Protein AF-A0A9D1PCU4-F1 (afdb_monomer_lite)

Structure (mmCIF, N/CA/C/O backbone):
data_AF-A0A9D1PCU4-F1
#
_entry.id   AF-A0A9D1PCU4-F1
#
loop_
_atom_site.group_PDB
_atom_site.id
_atom_site.type_symbol
_atom_site.label_atom_id
_atom_site.label_alt_id
_atom_site.label_comp_id
_atom_site.label_asym_id
_atom_site.label_entity_id
_atom_site.label_seq_id
_atom_site.pdbx_PDB_ins_code
_atom_site.Cartn_x
_atom_site.Cartn_y
_atom_site.Cartn_z
_atom_site.occupancy
_atom_site.B_iso_or_equiv
_atom_site.auth_seq_id
_atom_site.auth_comp_id
_atom_site.auth_asym_id
_atom_site.auth_atom_id
_atom_site.pdbx_PDB_model_num
ATOM 1 N N . LYS A 1 1 ? -5.250 1.434 11.551 1.00 58.38 1 LYS A N 1
ATOM 2 C CA . LYS A 1 1 ? -6.346 0.758 12.314 1.00 58.38 1 LYS A CA 1
ATOM 3 C C . LYS A 1 1 ? -5.822 -0.060 13.498 1.00 58.38 1 LYS A C 1
ATOM 5 O O . LYS A 1 1 ? -6.528 -0.122 14.492 1.00 58.38 1 LYS A O 1
ATOM 10 N N . ALA A 1 2 ? -4.610 -0.636 13.441 1.00 63.28 2 ALA A N 1
ATOM 11 C CA . ALA A 1 2 ? -3.932 -1.147 14.644 1.00 63.28 2 ALA A CA 1
ATOM 12 C C . ALA A 1 2 ? -3.729 -0.046 15.708 1.00 63.28 2 ALA A C 1
ATOM 14 O O . ALA A 1 2 ? -3.684 -0.324 16.900 1.00 63.28 2 ALA A O 1
ATOM 15 N N . ASP A 1 3 ? -3.679 1.203 15.253 1.00 69.94 3 ASP A N 1
ATOM 16 C CA . ASP A 1 3 ? -3.496 2.408 16.063 1.00 69.94 3 ASP A CA 1
ATOM 17 C C . ASP A 1 3 ? -4.688 2.660 16.997 1.00 69.94 3 ASP A C 1
ATOM 19 O O . ASP A 1 3 ? -4.481 2.910 18.175 1.00 69.94 3 ASP A O 1
ATOM 23 N N . ILE A 1 4 ? -5.927 2.454 16.525 1.00 76.19 4 ILE A N 1
ATOM 24 C CA . ILE A 1 4 ? -7.142 2.621 17.346 1.00 76.19 4 ILE A CA 1
ATOM 25 C C . ILE A 1 4 ? -7.170 1.597 18.486 1.00 76.19 4 ILE A C 1
ATOM 27 O O . ILE A 1 4 ? -7.475 1.938 19.624 1.00 76.19 4 ILE A O 1
ATOM 31 N N . LYS A 1 5 ? -6.816 0.334 18.206 1.00 75.62 5 LYS A N 1
ATOM 32 C CA . LYS A 1 5 ? -6.734 -0.700 19.247 1.00 75.62 5 LYS A CA 1
ATOM 33 C C . LYS A 1 5 ? -5.663 -0.351 20.287 1.00 75.62 5 LYS A C 1
ATOM 35 O O . LYS A 1 5 ? -5.939 -0.440 21.476 1.00 75.62 5 LYS A O 1
ATOM 40 N N . LYS A 1 6 ? -4.489 0.112 19.840 1.00 81.12 6 LYS A N 1
ATOM 41 C CA . LYS A 1 6 ? -3.411 0.574 20.727 1.00 81.12 6 LYS A CA 1
ATOM 42 C C . LYS A 1 6 ? -3.824 1.758 21.599 1.00 81.12 6 LYS A C 1
ATOM 44 O O . LYS A 1 6 ? -3.512 1.771 22.782 1.00 81.12 6 LYS A O 1
ATOM 49 N N . GLU A 1 7 ? -4.513 2.745 21.034 1.00 82.19 7 GLU A N 1
ATOM 50 C CA . GLU A 1 7 ? -5.011 3.899 21.791 1.00 82.19 7 GLU A CA 1
ATOM 51 C C . GLU A 1 7 ? -6.032 3.472 22.852 1.00 82.19 7 GLU A C 1
ATOM 53 O O . GLU A 1 7 ? -5.955 3.902 24.001 1.00 82.19 7 GLU A O 1
ATOM 58 N N . LEU A 1 8 ? -6.951 2.567 22.505 1.00 79.44 8 LEU A N 1
ATOM 59 C CA . LEU A 1 8 ? -7.936 2.029 23.445 1.00 79.44 8 LEU A CA 1
ATOM 60 C C . LEU A 1 8 ? -7.288 1.207 24.572 1.00 79.44 8 LEU A C 1
ATOM 62 O O . LEU A 1 8 ? -7.679 1.339 25.733 1.00 79.44 8 LEU A O 1
ATOM 66 N N . GLU A 1 9 ? -6.277 0.398 24.250 1.00 80.81 9 GLU A N 1
ATOM 67 C CA . GLU A 1 9 ? -5.472 -0.337 25.234 1.00 80.81 9 GLU A CA 1
ATOM 68 C C . GLU A 1 9 ? -4.711 0.618 26.163 1.00 80.81 9 GLU A C 1
ATOM 70 O O . GLU A 1 9 ? -4.701 0.416 27.376 1.00 80.81 9 GLU A O 1
ATOM 75 N N . TRP A 1 10 ? -4.170 1.714 25.628 1.00 86.94 10 TRP A N 1
ATOM 76 C CA . TRP A 1 10 ? -3.493 2.740 26.419 1.00 86.94 10 TRP A CA 1
ATOM 77 C C . TRP A 1 10 ? -4.422 3.398 27.450 1.00 86.94 10 TRP A C 1
ATOM 79 O O . TRP A 1 10 ? -4.059 3.526 28.622 1.00 86.94 10 TRP A O 1
ATOM 89 N N . PHE A 1 11 ? -5.647 3.773 27.057 1.00 84.25 11 PHE A N 1
ATOM 90 C CA . PHE A 1 11 ? -6.627 4.337 27.997 1.00 84.25 11 PHE A CA 1
ATOM 91 C C . PHE A 1 11 ? -6.998 3.337 29.096 1.00 84.25 11 PHE A C 1
ATOM 93 O O . PHE A 1 11 ? -7.104 3.713 30.267 1.00 84.25 11 PHE A O 1
ATOM 100 N N . LYS A 1 12 ? -7.134 2.056 28.734 1.00 78.19 12 LYS A N 1
ATOM 101 C CA . LYS A 1 12 ? -7.390 0.969 29.683 1.00 78.19 12 LYS A CA 1
ATOM 102 C C . LYS A 1 12 ? -6.244 0.812 30.690 1.00 78.19 12 LYS A C 1
ATOM 104 O O . LYS A 1 12 ? -6.504 0.767 31.890 1.00 78.19 12 LYS A O 1
ATOM 109 N N . GLU A 1 13 ? -4.988 0.792 30.241 1.00 84.88 13 GLU A N 1
ATOM 110 C CA . GLU A 1 13 ? -3.807 0.714 31.121 1.00 84.88 13 GLU A CA 1
ATOM 111 C C . GLU A 1 13 ? -3.721 1.894 32.096 1.00 84.88 13 GLU A C 1
ATOM 113 O O . GLU A 1 13 ? -3.326 1.738 33.253 1.00 84.88 13 GLU A O 1
ATOM 118 N N . LYS A 1 14 ? -4.136 3.083 31.649 1.00 86.38 14 LYS A N 1
ATOM 119 C CA . LYS A 1 14 ? -4.183 4.298 32.470 1.00 86.38 14 LYS A CA 1
ATOM 120 C C . LYS A 1 14 ? -5.414 4.392 33.373 1.00 86.38 14 LYS A C 1
ATOM 122 O O . LYS A 1 14 ? -5.545 5.385 34.084 1.00 86.38 14 LYS A O 1
ATOM 127 N N . LYS A 1 15 ? -6.290 3.377 33.375 1.00 80.75 15 LYS A N 1
ATOM 128 C CA . LYS A 1 15 ? -7.568 3.363 34.110 1.00 80.75 15 LYS A CA 1
ATOM 129 C C . LYS A 1 15 ? -8.455 4.567 33.777 1.00 80.75 15 LYS A C 1
ATOM 131 O O . LYS A 1 15 ? -9.196 5.064 34.624 1.00 80.75 15 LYS A O 1
ATOM 136 N N . VAL A 1 16 ? -8.371 5.050 32.540 1.00 83.75 16 VAL A N 1
ATOM 137 C CA . VAL A 1 16 ? -9.199 6.148 32.047 1.00 83.75 16 VAL A CA 1
ATOM 138 C C . VAL A 1 16 ? -10.493 5.561 31.499 1.00 83.75 16 VAL A C 1
ATOM 140 O O . VAL A 1 16 ? -10.482 4.712 30.605 1.00 83.75 16 VAL A O 1
ATOM 143 N N . ARG A 1 17 ? -11.624 6.027 32.035 1.00 77.00 17 ARG A N 1
ATOM 144 C CA . ARG A 1 17 ? -12.946 5.653 31.532 1.00 77.00 17 ARG A CA 1
ATOM 145 C C . ARG A 1 17 ? -13.162 6.288 30.162 1.00 77.00 17 ARG A C 1
ATOM 147 O O . ARG A 1 17 ? -13.132 7.507 30.029 1.00 77.00 17 ARG A O 1
ATOM 154 N N . LEU A 1 18 ? -13.424 5.453 29.164 1.00 78.12 18 LEU A N 1
ATOM 155 C CA . LEU A 1 18 ? -13.739 5.898 27.814 1.00 78.12 18 LEU A CA 1
ATOM 156 C C . LEU A 1 18 ? -15.262 5.978 27.648 1.00 78.12 18 LEU A C 1
ATOM 158 O O . LEU A 1 18 ? -15.955 4.977 27.822 1.00 78.12 18 LEU A O 1
ATOM 162 N N . GLN A 1 19 ? -15.776 7.164 27.332 1.00 82.94 19 GLN A N 1
ATOM 163 C CA . GLN A 1 19 ? -17.193 7.392 27.048 1.00 82.94 19 GLN A CA 1
ATOM 164 C C . GLN A 1 19 ? -17.350 7.736 25.569 1.00 82.94 19 GLN A C 1
ATOM 166 O O . GLN A 1 19 ? -16.758 8.693 25.078 1.00 82.94 19 GLN A O 1
ATOM 171 N N . ILE A 1 20 ? -18.133 6.932 24.858 1.00 82.31 20 ILE A N 1
ATOM 172 C CA . ILE A 1 20 ? -18.372 7.070 23.422 1.00 82.31 20 ILE A CA 1
ATOM 173 C C . ILE A 1 20 ? -19.816 7.517 23.246 1.00 82.31 20 ILE A C 1
ATOM 175 O O . ILE A 1 20 ? -20.730 6.782 23.614 1.00 82.31 20 ILE A O 1
ATOM 179 N N . LEU A 1 21 ? -20.013 8.702 22.665 1.00 82.44 21 LEU A N 1
ATOM 180 C CA . LEU A 1 21 ? -21.339 9.297 22.452 1.00 82.44 21 LEU A CA 1
ATOM 181 C C . LEU A 1 21 ? -22.283 8.364 21.681 1.00 82.44 21 LEU A C 1
ATOM 183 O O . LEU A 1 21 ? -23.437 8.200 22.066 1.00 82.44 21 LEU A O 1
ATOM 187 N N . ASP A 1 22 ? -21.758 7.679 20.667 1.00 82.44 22 ASP A N 1
ATOM 188 C CA . ASP A 1 22 ? -22.529 6.760 19.823 1.00 82.44 22 ASP A CA 1
ATOM 189 C C . ASP A 1 22 ? -22.726 5.360 20.437 1.00 82.44 22 ASP A C 1
ATOM 191 O O . ASP A 1 22 ? -23.474 4.543 19.902 1.00 82.44 22 ASP A O 1
ATOM 195 N N . LEU A 1 23 ? -22.075 5.061 21.568 1.00 81.25 23 LEU A N 1
ATOM 196 C CA . LEU A 1 23 ? -22.246 3.814 22.317 1.00 81.25 23 LEU A CA 1
ATOM 197 C C . LEU A 1 23 ? -22.685 4.149 23.750 1.00 81.25 23 LEU A C 1
ATOM 199 O O . LEU A 1 23 ? -21.856 4.139 24.667 1.00 81.25 23 LEU A O 1
ATOM 203 N N . PRO A 1 24 ? -23.987 4.411 23.979 1.00 79.19 24 PRO A N 1
ATOM 204 C CA . PRO A 1 24 ? -24.506 4.832 25.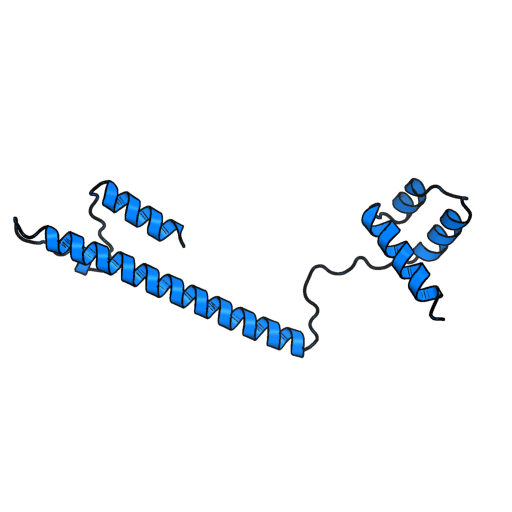285 1.00 79.19 24 PRO A CA 1
ATOM 205 C C . PRO A 1 24 ? -24.276 3.788 26.388 1.00 79.19 24 PRO A C 1
ATOM 207 O O . PRO A 1 24 ? -24.238 4.126 27.568 1.00 79.19 24 PRO A O 1
ATOM 210 N N . THR A 1 25 ? -24.022 2.526 26.025 1.00 77.88 25 THR A N 1
ATOM 211 C CA . THR A 1 25 ? -23.599 1.467 26.953 1.00 77.88 25 THR A CA 1
ATOM 212 C C . THR A 1 25 ? -22.283 1.779 27.673 1.00 77.88 25 THR A C 1
ATOM 214 O O . THR A 1 25 ? -22.088 1.321 28.795 1.00 77.88 25 THR A O 1
ATOM 217 N N . SER A 1 26 ? -21.409 2.609 27.093 1.00 77.19 26 SER A N 1
ATOM 218 C CA . SER A 1 26 ? -20.183 3.100 27.749 1.00 77.19 26 SER A CA 1
ATOM 219 C C . SER A 1 26 ? -20.449 4.138 28.857 1.00 77.19 26 SER A C 1
ATOM 221 O O . SER A 1 26 ? -19.599 4.385 29.722 1.00 77.19 26 SER A O 1
ATOM 223 N N . MET A 1 27 ? -21.646 4.732 28.873 1.00 80.44 27 MET A N 1
ATOM 224 C CA . MET A 1 27 ? -22.031 5.805 29.795 1.00 80.44 27 MET A CA 1
ATOM 225 C C . MET A 1 27 ? -22.837 5.329 30.998 1.00 80.44 27 MET A C 1
ATOM 227 O O . MET A 1 27 ? -23.056 6.118 31.910 1.00 80.44 27 MET A O 1
ATOM 231 N N . ILE A 1 28 ? -23.233 4.055 31.037 1.00 83.19 28 ILE A N 1
ATOM 232 C CA . ILE A 1 28 ? -24.020 3.496 32.140 1.00 83.19 28 ILE A CA 1
ATOM 233 C C . ILE A 1 28 ? -23.287 3.730 33.466 1.00 83.19 28 ILE A C 1
ATOM 235 O O . ILE A 1 28 ? -22.074 3.534 33.572 1.00 83.19 28 ILE A O 1
ATOM 239 N N . GLU A 1 29 ? -24.021 4.185 34.472 1.00 81.25 29 GLU A N 1
ATOM 240 C CA . GLU A 1 29 ? -23.535 4.252 35.844 1.00 81.25 29 GLU A CA 1
ATOM 241 C C . GLU A 1 29 ? -23.841 2.925 36.532 1.00 81.25 29 GLU A C 1
ATOM 243 O O . GLU A 1 29 ? -24.957 2.412 36.448 1.00 81.25 29 GLU A O 1
ATOM 248 N N . VAL A 1 30 ? -22.833 2.345 37.179 1.00 80.06 30 VAL A N 1
ATOM 249 C CA . VAL A 1 30 ? -22.989 1.118 37.965 1.00 80.06 30 VAL A CA 1
ATOM 250 C C . VAL A 1 30 ? -22.841 1.438 39.450 1.00 80.06 30 VAL A C 1
ATOM 252 O O . VAL A 1 30 ? -21.992 2.261 39.803 1.00 80.06 30 VAL A O 1
ATOM 255 N N . PRO A 1 31 ? -23.633 0.792 40.324 1.00 84.75 31 PRO A N 1
ATOM 256 C CA . PRO A 1 31 ? -23.486 0.918 41.769 1.00 84.75 31 PRO A CA 1
ATOM 257 C C . PRO A 1 31 ? -22.073 0.567 42.251 1.00 84.75 31 PRO A C 1
ATOM 259 O O . PRO A 1 31 ? -21.360 -0.229 41.627 1.00 84.75 31 PRO A O 1
ATOM 262 N N . GLU A 1 32 ? -21.681 1.113 43.404 1.00 76.31 32 GLU A N 1
ATOM 263 C CA . GLU A 1 32 ? -20.430 0.729 44.063 1.00 76.31 32 GLU A CA 1
ATOM 264 C C . GLU A 1 32 ? -20.386 -0.789 44.312 1.00 76.31 32 GLU A C 1
ATOM 266 O O . GLU A 1 32 ? -21.346 -1.387 44.795 1.00 76.31 32 GLU A O 1
ATOM 271 N N . GLY A 1 33 ? -19.274 -1.429 43.936 1.00 77.94 33 GLY A N 1
ATOM 272 C CA . GLY A 1 33 ? -19.094 -2.884 43.999 1.00 77.94 33 GLY A CA 1
ATOM 273 C C . GLY A 1 33 ? -19.353 -3.613 42.674 1.00 77.94 33 GLY A C 1
ATOM 274 O O . GLY A 1 33 ? -19.044 -4.799 42.563 1.00 77.94 33 GLY A O 1
ATOM 275 N N . GLN A 1 34 ? -19.868 -2.924 41.648 1.00 83.31 34 GLN A N 1
ATOM 276 C CA . GLN A 1 34 ? -20.124 -3.490 40.315 1.00 83.31 34 GLN A CA 1
ATOM 277 C C . GLN A 1 34 ? -19.220 -2.919 39.209 1.00 83.31 34 GLN A C 1
ATOM 279 O O . GLN A 1 34 ? -19.517 -3.059 38.023 1.00 83.31 34 GLN A O 1
ATOM 284 N N . GLN A 1 35 ? -18.080 -2.311 39.558 1.00 81.12 35 GLN A N 1
ATOM 285 C CA . GLN A 1 35 ? -17.148 -1.730 38.577 1.00 81.12 35 GLN A CA 1
ATOM 286 C C . GLN A 1 35 ? -16.639 -2.744 37.534 1.00 81.12 35 GLN A C 1
ATOM 288 O O . GLN A 1 35 ? -16.349 -2.364 36.400 1.00 81.12 35 GLN A O 1
ATOM 293 N N . TRP A 1 36 ? -16.613 -4.037 37.871 1.00 83.00 36 TRP A N 1
ATOM 294 C CA . TRP A 1 36 ? -16.264 -5.126 36.952 1.00 83.00 36 TRP A CA 1
ATOM 295 C C . TRP A 1 36 ? -17.175 -5.193 35.710 1.00 83.00 36 TRP A C 1
ATOM 297 O O . TRP A 1 36 ? -16.733 -5.626 34.645 1.00 83.00 36 TRP A O 1
ATOM 307 N N . ILE A 1 37 ? -18.427 -4.724 35.806 1.00 84.38 37 ILE A N 1
ATOM 308 C CA . ILE A 1 37 ? -19.363 -4.662 34.672 1.00 84.38 37 ILE A CA 1
ATOM 309 C C . ILE A 1 37 ? -18.867 -3.655 33.630 1.00 84.38 37 ILE A C 1
ATOM 311 O O . ILE A 1 37 ? -18.914 -3.935 32.432 1.00 84.38 37 ILE A O 1
ATOM 315 N N . LEU A 1 38 ? -18.343 -2.504 34.065 1.00 80.56 38 LEU A N 1
ATOM 316 C CA . LEU A 1 38 ? -17.792 -1.496 33.153 1.00 80.56 38 LEU A CA 1
ATOM 317 C C . LEU A 1 38 ? -16.561 -2.026 32.420 1.00 80.56 38 LEU A C 1
ATOM 319 O O . LEU A 1 38 ? -16.434 -1.818 31.216 1.00 80.56 38 LEU A O 1
ATOM 323 N N . GLU A 1 39 ? -15.687 -2.749 33.122 1.00 79.94 39 GLU A N 1
ATOM 324 C CA . GLU A 1 39 ? -14.512 -3.380 32.513 1.00 79.94 39 GLU A CA 1
ATOM 325 C C . GLU A 1 39 ? -14.914 -4.443 31.481 1.00 79.94 39 GLU A C 1
ATOM 327 O O . GLU A 1 39 ? -14.333 -4.510 30.395 1.00 79.94 39 GLU A O 1
ATOM 332 N N . MET A 1 40 ? -15.945 -5.243 31.778 1.00 84.62 40 MET A N 1
ATOM 333 C CA . MET A 1 40 ? -16.494 -6.225 30.841 1.00 84.62 40 MET A CA 1
ATOM 334 C C . MET A 1 40 ? -17.065 -5.550 29.589 1.00 84.62 40 MET A C 1
ATOM 336 O O . MET A 1 40 ? -16.717 -5.942 28.474 1.00 84.62 40 MET A O 1
ATOM 340 N N . ILE A 1 41 ? -17.894 -4.514 29.760 1.00 82.94 41 ILE A N 1
ATOM 341 C CA . ILE A 1 41 ? -18.471 -3.743 28.649 1.00 82.94 41 ILE A CA 1
ATOM 342 C C . ILE A 1 41 ? -17.356 -3.132 27.795 1.00 82.94 41 ILE A C 1
ATOM 344 O O . ILE A 1 41 ? -17.386 -3.260 26.572 1.00 82.94 41 ILE A O 1
ATOM 348 N N . GLN A 1 42 ? -16.344 -2.523 28.418 1.00 79.75 42 GLN A N 1
ATOM 349 C CA . GLN A 1 42 ? -15.220 -1.919 27.706 1.00 79.75 42 GLN A CA 1
ATOM 350 C C . GLN A 1 42 ? -14.457 -2.957 26.874 1.00 79.75 42 GLN A C 1
ATOM 352 O O . GLN A 1 42 ? -14.188 -2.718 25.698 1.00 79.75 42 GLN A O 1
ATOM 357 N N . ASN A 1 43 ? -14.159 -4.128 27.443 1.00 83.56 43 ASN A N 1
ATOM 358 C CA . ASN A 1 43 ? -13.467 -5.201 26.726 1.00 83.56 43 ASN A CA 1
ATOM 359 C C . ASN A 1 43 ? -14.279 -5.716 25.529 1.00 83.56 43 ASN A C 1
ATOM 361 O O . ASN A 1 43 ? -13.720 -5.896 24.448 1.00 83.56 43 ASN A O 1
ATOM 365 N N . ILE A 1 44 ? -15.591 -5.904 25.696 1.00 86.31 44 ILE A N 1
ATOM 366 C CA . ILE A 1 44 ? -16.482 -6.340 24.612 1.00 86.31 44 ILE A CA 1
ATOM 367 C C . ILE A 1 44 ? -16.532 -5.293 23.499 1.00 86.31 44 ILE A C 1
ATOM 369 O O . ILE A 1 44 ? -16.425 -5.648 22.329 1.00 86.31 44 ILE A O 1
ATOM 373 N N . ILE A 1 45 ? -16.660 -4.008 23.842 1.00 81.88 45 ILE A N 1
ATOM 374 C CA . ILE A 1 45 ? -16.684 -2.924 22.851 1.00 81.88 45 ILE A CA 1
ATOM 375 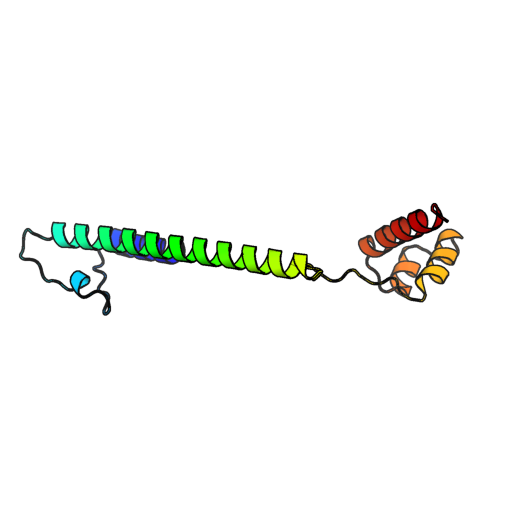C C . ILE A 1 45 ? -15.390 -2.922 22.033 1.00 81.88 45 ILE A C 1
ATOM 377 O O . ILE A 1 45 ? -15.450 -2.869 20.805 1.00 81.88 45 ILE A O 1
ATOM 381 N N . ILE A 1 46 ? -14.230 -3.018 22.690 1.00 81.25 46 ILE A N 1
ATOM 382 C CA . ILE A 1 46 ? -12.930 -3.052 22.006 1.00 81.25 46 ILE A CA 1
ATOM 383 C C . ILE A 1 46 ? -12.867 -4.237 21.034 1.00 81.25 46 ILE A C 1
ATOM 385 O O . ILE A 1 46 ? -12.478 -4.063 19.878 1.00 81.25 46 ILE A O 1
ATOM 389 N N . GLU A 1 47 ? -13.283 -5.423 21.477 1.00 85.06 47 GLU A N 1
ATOM 390 C CA . GLU A 1 47 ? -13.250 -6.640 20.662 1.00 85.06 47 GLU A CA 1
ATOM 391 C C . GLU A 1 47 ? -14.200 -6.556 19.457 1.00 85.06 47 GLU A C 1
ATOM 393 O O . GLU A 1 47 ? -13.814 -6.851 18.324 1.00 85.06 47 GLU A O 1
ATOM 398 N N . VAL A 1 48 ? -15.432 -6.083 19.669 1.00 86.81 48 VAL A N 1
ATOM 399 C CA . VAL A 1 48 ? -16.427 -5.907 18.602 1.00 86.81 48 VAL A CA 1
ATOM 400 C C . VAL A 1 48 ? -15.943 -4.886 17.574 1.00 86.81 48 VAL A C 1
ATOM 402 O O . VAL A 1 48 ? -15.992 -5.159 16.374 1.00 86.81 48 VAL A O 1
ATOM 405 N N . LEU A 1 49 ? -15.421 -3.737 18.015 1.00 83.50 49 LEU A N 1
ATOM 406 C CA . LEU A 1 49 ? -14.881 -2.716 17.113 1.00 83.50 49 LEU A CA 1
ATOM 407 C C . LEU A 1 49 ? -13.674 -3.238 16.324 1.00 83.50 49 LEU A C 1
ATOM 409 O O . LEU A 1 49 ? -13.567 -2.972 15.124 1.00 83.50 49 LEU A O 1
ATOM 413 N N . ALA A 1 50 ? -12.790 -4.012 16.961 1.00 83.81 50 ALA A N 1
ATOM 414 C CA . ALA A 1 50 ? -11.667 -4.654 16.285 1.00 83.81 50 ALA A CA 1
ATOM 415 C C . ALA A 1 50 ? -12.142 -5.652 15.215 1.00 83.81 50 ALA A C 1
ATOM 417 O O . ALA A 1 50 ? -11.623 -5.646 14.096 1.00 83.81 50 ALA A O 1
ATOM 418 N N . SER A 1 51 ? -13.163 -6.454 15.525 1.00 87.69 51 SER A N 1
ATOM 419 C CA . SER A 1 51 ? -13.755 -7.420 14.595 1.00 87.69 51 SER A CA 1
ATOM 420 C C . SER A 1 51 ? -14.411 -6.743 13.388 1.00 87.69 51 SER A C 1
ATOM 422 O O . SER A 1 51 ? -14.121 -7.095 12.243 1.00 87.69 51 SER A O 1
ATOM 424 N N . ILE A 1 52 ? -15.219 -5.699 13.615 1.00 89.19 52 ILE A N 1
ATOM 425 C CA . ILE A 1 52 ? -15.827 -4.898 12.538 1.00 89.19 52 ILE A CA 1
ATOM 426 C C . ILE A 1 52 ? -14.735 -4.277 11.662 1.00 89.19 52 ILE A C 1
ATOM 428 O O . ILE A 1 52 ? -14.782 -4.367 10.433 1.00 89.19 52 ILE A O 1
ATOM 432 N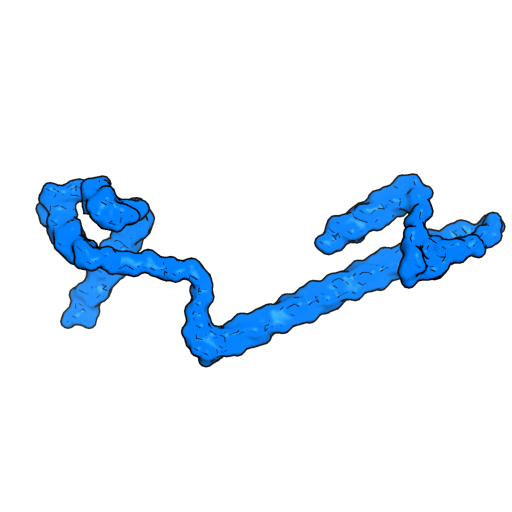 N . ALA A 1 53 ? -13.715 -3.685 12.283 1.00 86.00 53 ALA A N 1
ATOM 433 C CA . ALA A 1 53 ? -12.609 -3.065 11.572 1.00 86.00 53 ALA A CA 1
ATOM 434 C C . ALA A 1 53 ? -11.848 -4.055 10.677 1.00 86.00 53 ALA A C 1
ATOM 436 O O . ALA A 1 53 ? -11.469 -3.691 9.556 1.00 86.00 53 ALA A O 1
ATOM 437 N N . GLU A 1 54 ? -11.625 -5.278 11.158 1.00 87.88 54 GLU A N 1
ATOM 438 C CA . GLU A 1 54 ? -10.983 -6.343 10.392 1.00 87.88 54 GLU A CA 1
ATOM 439 C C . GLU A 1 54 ? -11.883 -6.835 9.252 1.00 87.88 54 GLU A C 1
ATOM 441 O O . GLU A 1 54 ? -11.424 -6.962 8.114 1.00 87.88 54 GLU A O 1
ATOM 446 N N . GLN A 1 55 ? -13.179 -7.009 9.507 1.00 93.38 55 GLN A N 1
ATOM 447 C CA . GLN A 1 55 ? -14.146 -7.416 8.489 1.00 93.38 55 GLN A CA 1
ATOM 448 C C . GLN A 1 55 ? -14.251 -6.396 7.345 1.00 93.38 55 GLN A C 1
ATOM 450 O O . GLN A 1 55 ? -14.269 -6.767 6.164 1.00 93.38 55 GLN A O 1
ATOM 455 N N . GLU A 1 56 ? -14.262 -5.100 7.659 1.00 91.81 56 GLU A N 1
ATOM 456 C CA . GLU A 1 56 ? -14.207 -4.034 6.655 1.00 91.81 56 GLU A CA 1
ATOM 457 C C . GLU A 1 56 ? -12.918 -4.103 5.831 1.00 91.81 56 GLU A C 1
ATOM 459 O O . GLU A 1 56 ? -12.956 -4.007 4.601 1.00 91.81 56 GLU A O 1
ATOM 464 N N . ARG A 1 57 ? -11.768 -4.318 6.487 1.00 92.50 57 ARG A N 1
ATOM 465 C CA . ARG A 1 57 ? -10.465 -4.439 5.816 1.00 92.50 57 ARG A CA 1
ATOM 466 C C . ARG A 1 57 ? -10.461 -5.597 4.819 1.00 92.50 57 ARG A C 1
ATOM 468 O O . ARG A 1 57 ? -10.009 -5.424 3.683 1.00 92.50 57 ARG A O 1
ATOM 475 N N . LEU A 1 58 ? -10.970 -6.761 5.224 1.00 95.62 58 LEU A N 1
ATOM 476 C CA . LEU A 1 58 ? -11.100 -7.937 4.361 1.00 95.62 58 LEU A CA 1
ATOM 477 C C . LEU A 1 58 ? -12.035 -7.662 3.180 1.00 95.62 58 LEU A C 1
ATOM 479 O O . LEU A 1 58 ? -11.701 -7.987 2.039 1.00 95.62 58 LEU A O 1
ATOM 483 N N . THR A 1 59 ? -13.163 -7.000 3.432 1.00 97.12 59 THR A N 1
ATOM 484 C CA . THR A 1 59 ? -14.143 -6.643 2.398 1.00 97.12 59 THR A CA 1
ATOM 485 C C . THR A 1 59 ? -13.551 -5.689 1.359 1.00 97.12 59 THR A C 1
ATOM 487 O O . THR A 1 59 ? -13.695 -5.925 0.158 1.00 97.12 59 THR A O 1
ATOM 490 N N . ILE A 1 60 ? -12.829 -4.650 1.791 1.00 96.75 60 ILE A N 1
ATOM 491 C CA . ILE A 1 60 ? -12.152 -3.700 0.895 1.00 96.75 60 ILE A CA 1
ATOM 492 C C . ILE A 1 60 ? -11.104 -4.421 0.043 1.00 96.75 60 ILE A C 1
ATOM 494 O O . ILE A 1 60 ? -11.088 -4.252 -1.175 1.00 96.75 60 ILE A O 1
ATOM 498 N N . LYS A 1 61 ? -10.265 -5.271 0.652 1.00 96.88 61 LYS A N 1
ATOM 499 C CA . LYS A 1 61 ? -9.254 -6.049 -0.083 1.00 96.88 61 LYS A CA 1
ATOM 500 C C . LYS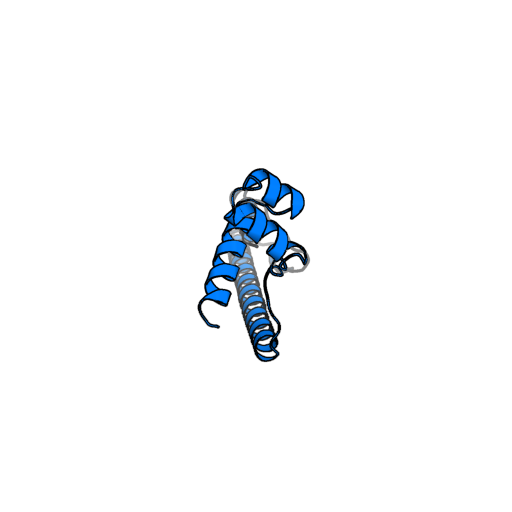 A 1 61 ? -9.876 -6.996 -1.104 1.00 96.88 61 LYS A C 1
ATOM 502 O O . LYS A 1 61 ? -9.376 -7.097 -2.223 1.00 96.88 61 LYS A O 1
ATOM 507 N N . LYS A 1 62 ? -10.968 -7.672 -0.737 1.00 97.75 62 LYS A N 1
ATOM 508 C CA . LYS A 1 62 ? -11.707 -8.555 -1.645 1.00 97.75 62 LYS A CA 1
ATOM 509 C C . LYS A 1 62 ? -12.206 -7.779 -2.866 1.00 97.75 62 LYS A C 1
ATOM 511 O O . LYS A 1 62 ? -11.888 -8.163 -3.987 1.00 97.75 62 LYS A O 1
ATOM 516 N N . ARG A 1 63 ? -12.886 -6.649 -2.646 1.00 97.75 63 ARG A N 1
ATOM 517 C CA . ARG A 1 63 ? -13.395 -5.785 -3.725 1.00 97.75 63 ARG A CA 1
ATOM 518 C C . ARG A 1 63 ? -12.275 -5.198 -4.583 1.00 97.75 63 ARG A C 1
ATOM 520 O O . ARG A 1 63 ? -12.406 -5.120 -5.800 1.00 97.75 63 ARG A O 1
ATOM 527 N N . GLN A 1 64 ? -11.155 -4.811 -3.972 1.00 97.62 64 GLN A N 1
ATOM 528 C CA . GLN A 1 64 ? -9.986 -4.318 -4.702 1.00 97.62 64 GLN A CA 1
ATOM 529 C C . GLN A 1 64 ? -9.429 -5.391 -5.642 1.00 97.62 64 GLN A C 1
ATOM 531 O O . GLN A 1 64 ? -9.170 -5.098 -6.808 1.00 97.62 64 GLN A O 1
ATOM 536 N N . ARG A 1 65 ? -9.282 -6.632 -5.160 1.00 97.06 65 ARG A N 1
ATOM 537 C CA . ARG A 1 65 ? -8.845 -7.765 -5.985 1.00 97.06 65 ARG A CA 1
ATOM 538 C C . ARG A 1 65 ? -9.800 -8.001 -7.153 1.00 97.06 65 ARG A C 1
ATOM 540 O O . ARG A 1 65 ? -9.343 -8.059 -8.288 1.00 97.06 65 ARG A O 1
ATOM 547 N N . GLU A 1 66 ? -11.103 -8.060 -6.888 1.00 97.38 66 GLU A N 1
ATOM 548 C CA . GLU A 1 66 ? -12.133 -8.222 -7.926 1.00 97.38 66 GLU A CA 1
ATOM 549 C C . GLU A 1 66 ? -12.052 -7.106 -8.986 1.00 97.38 66 GLU A C 1
ATOM 551 O O . GLU A 1 66 ? -12.114 -7.372 -10.187 1.00 97.38 66 GLU A O 1
ATOM 556 N N . GLY A 1 67 ? -11.831 -5.858 -8.561 1.00 97.12 67 GLY A N 1
ATOM 557 C CA . GLY A 1 67 ? -11.645 -4.720 -9.463 1.00 97.12 67 GLY A CA 1
ATOM 558 C C . GLY A 1 67 ? -10.368 -4.806 -10.308 1.00 97.12 67 GLY A C 1
ATOM 559 O O . GLY A 1 67 ? -10.399 -4.504 -11.504 1.00 97.12 67 GLY A O 1
ATOM 560 N N . ILE A 1 68 ? -9.252 -5.242 -9.715 1.00 96.06 68 ILE A N 1
ATOM 561 C CA . ILE A 1 68 ? -7.986 -5.456 -10.432 1.00 96.06 68 ILE A CA 1
ATOM 562 C C . ILE A 1 68 ? -8.144 -6.578 -11.461 1.00 96.06 68 ILE A C 1
ATOM 564 O O . ILE A 1 68 ? -7.766 -6.386 -12.614 1.00 96.06 68 ILE A O 1
ATOM 568 N N . GLU A 1 69 ? -8.749 -7.707 -11.091 1.00 96.38 69 GLU A N 1
ATOM 569 C CA . GLU A 1 69 ? -9.011 -8.820 -12.010 1.00 96.38 69 GLU A CA 1
ATOM 570 C C . GLU A 1 69 ? -9.902 -8.389 -13.181 1.00 96.38 69 GLU A C 1
ATOM 572 O O . GLU A 1 69 ? -9.607 -8.694 -14.337 1.00 96.38 69 GLU A O 1
ATOM 577 N N . ALA A 1 70 ? -10.966 -7.626 -12.914 1.00 97.06 70 ALA A N 1
ATOM 578 C CA . ALA A 1 70 ? -11.832 -7.095 -13.962 1.00 97.06 70 ALA A CA 1
ATOM 579 C C . ALA A 1 70 ? -11.076 -6.155 -14.919 1.00 97.06 70 ALA A C 1
ATOM 581 O O . ALA A 1 70 ? -11.283 -6.200 -16.131 1.00 97.06 70 ALA A O 1
ATOM 582 N N . ALA A 1 71 ? -10.178 -5.316 -14.400 1.00 95.75 71 ALA A N 1
ATOM 583 C CA . ALA A 1 71 ? -9.350 -4.430 -15.211 1.00 95.75 71 ALA A CA 1
ATOM 584 C C . ALA A 1 71 ? -8.283 -5.189 -16.020 1.00 95.75 71 ALA A C 1
ATOM 586 O O . ALA A 1 71 ? -8.061 -4.858 -17.185 1.00 95.75 71 ALA A O 1
ATOM 587 N N . GLN A 1 72 ? -7.669 -6.225 -15.443 1.00 94.06 72 GLN A N 1
ATOM 588 C CA . GLN A 1 72 ? -6.739 -7.112 -16.147 1.00 94.06 72 GLN A CA 1
ATOM 589 C C . GLN A 1 72 ? -7.436 -7.861 -17.288 1.00 94.06 72 GLN A C 1
ATOM 591 O O . GLN A 1 72 ? -6.908 -7.893 -18.396 1.00 94.06 72 GLN A O 1
ATOM 596 N N . LYS A 1 73 ? -8.657 -8.375 -17.069 1.00 95.12 73 LYS A N 1
ATOM 597 C CA . LYS A 1 73 ? -9.484 -8.997 -18.124 1.00 95.12 73 LYS A CA 1
ATOM 598 C C . LYS A 1 73 ? -9.818 -8.030 -19.263 1.00 95.12 73 LYS A C 1
ATOM 600 O O . LYS A 1 73 ? -9.919 -8.450 -20.407 1.00 95.12 73 LYS A O 1
ATOM 605 N N . LYS A 1 74 ? -9.945 -6.733 -18.965 1.00 96.06 74 LYS A N 1
ATOM 606 C CA . LYS A 1 74 ? -10.102 -5.660 -19.964 1.00 96.06 74 LYS A CA 1
ATOM 607 C C . LYS A 1 74 ? -8.780 -5.237 -20.627 1.00 96.06 74 LYS A C 1
ATOM 609 O O . LYS A 1 74 ? -8.773 -4.277 -21.389 1.00 96.06 74 LYS A O 1
ATOM 614 N N . GLY A 1 75 ? -7.661 -5.897 -20.321 1.00 92.31 75 GLY A N 1
ATOM 615 C CA . GLY A 1 75 ? -6.346 -5.600 -20.893 1.00 92.31 75 GLY A CA 1
ATOM 616 C C . GLY A 1 75 ? -5.661 -4.356 -20.319 1.00 92.31 75 GLY A C 1
ATOM 617 O O . GLY A 1 75 ? -4.674 -3.883 -20.884 1.00 92.31 75 GLY A O 1
ATOM 618 N N . LYS A 1 76 ? -6.146 -3.798 -19.200 1.00 92.00 76 LYS A N 1
ATOM 619 C CA . LYS A 1 76 ? -5.528 -2.616 -18.587 1.00 92.00 76 LYS A CA 1
ATOM 620 C C . LYS A 1 76 ? -4.164 -2.989 -17.999 1.00 92.00 76 LYS A C 1
ATOM 622 O O . LYS A 1 76 ? -4.084 -3.783 -17.062 1.00 92.00 76 LYS A O 1
ATOM 627 N N . LYS A 1 77 ? -3.089 -2.391 -18.523 1.00 89.00 77 LYS A N 1
ATOM 628 C CA . LYS A 1 77 ? -1.740 -2.535 -17.958 1.00 89.00 77 LYS A CA 1
ATOM 629 C C . LYS A 1 77 ? -1.628 -1.746 -16.653 1.00 89.00 77 LYS A C 1
ATOM 631 O O . LYS A 1 77 ? -1.984 -0.571 -16.593 1.00 89.00 77 LYS A O 1
ATOM 636 N N . PHE A 1 78 ? -1.131 -2.414 -15.619 1.00 89.06 78 PHE A N 1
ATOM 637 C CA . PHE A 1 78 ? -0.840 -1.832 -14.311 1.00 89.06 78 PHE A CA 1
ATOM 638 C C . PHE A 1 78 ? 0.661 -1.584 -14.146 1.00 89.06 78 PHE A C 1
ATOM 640 O O . PHE A 1 78 ? 1.477 -2.149 -14.871 1.00 89.06 78 PHE A O 1
ATOM 647 N N . GLY A 1 79 ? 1.014 -0.774 -13.148 1.00 91.00 79 GLY A N 1
ATOM 648 C CA . GLY A 1 79 ? 2.397 -0.431 -12.832 1.00 91.00 79 GLY A CA 1
ATOM 649 C C . GLY A 1 79 ? 2.864 0.858 -13.504 1.00 91.00 79 GLY A C 1
ATOM 650 O O . GLY A 1 79 ? 2.110 1.538 -14.201 1.00 91.00 79 GLY A O 1
ATOM 651 N N . ARG A 1 80 ? 4.124 1.214 -13.246 1.00 89.19 80 ARG A N 1
ATOM 652 C CA . ARG A 1 80 ? 4.754 2.386 -13.855 1.00 89.19 80 ARG A CA 1
ATOM 653 C C . ARG A 1 80 ? 4.892 2.153 -15.368 1.00 89.19 80 ARG A C 1
ATOM 655 O O . ARG A 1 80 ? 5.380 1.087 -15.746 1.00 89.19 80 ARG A O 1
ATOM 662 N N . PRO A 1 81 ? 4.517 3.120 -16.223 1.00 87.50 81 PRO A N 1
ATOM 663 C CA . PRO A 1 81 ? 4.779 3.032 -17.654 1.00 87.50 81 PRO A CA 1
ATOM 664 C C . PRO A 1 81 ? 6.259 2.749 -17.926 1.00 87.50 81 PRO A C 1
ATOM 666 O O . PRO A 1 81 ? 7.136 3.319 -17.269 1.00 87.50 81 PRO A O 1
ATOM 669 N N . ALA A 1 82 ? 6.536 1.853 -18.873 1.00 83.50 82 ALA A N 1
ATOM 670 C CA . ALA A 1 82 ? 7.903 1.594 -19.302 1.00 83.50 82 ALA A CA 1
ATOM 671 C C . ALA A 1 82 ? 8.489 2.856 -19.950 1.00 83.50 82 ALA A C 1
ATOM 673 O O . ALA A 1 82 ? 7.783 3.581 -20.650 1.00 83.50 82 ALA A O 1
ATOM 674 N N . VAL A 1 83 ? 9.779 3.106 -19.717 1.00 82.75 83 VAL A N 1
ATOM 675 C CA . VAL A 1 83 ? 10.511 4.139 -20.460 1.00 82.75 83 VAL A CA 1
ATOM 676 C C . VAL A 1 83 ? 10.520 3.719 -21.926 1.00 82.75 83 VAL A C 1
ATOM 678 O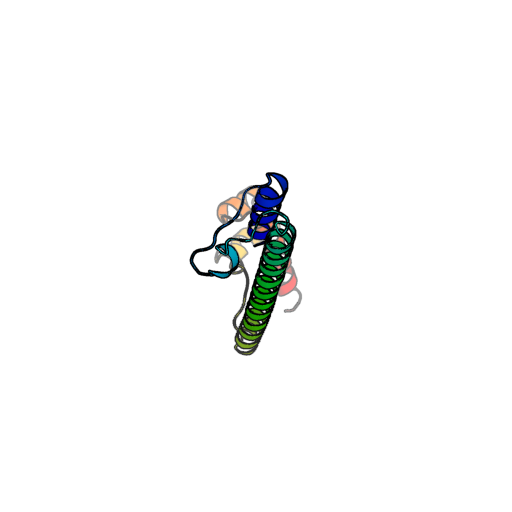 O . VAL A 1 83 ? 10.983 2.619 -22.234 1.00 82.75 83 VAL A O 1
ATOM 681 N N . GLN A 1 84 ? 9.963 4.569 -22.784 1.00 84.00 84 GLN A N 1
ATOM 682 C CA . GLN A 1 84 ? 9.939 4.355 -24.227 1.00 84.00 84 GLN A CA 1
ATOM 683 C C . GLN A 1 84 ? 11.351 4.496 -24.788 1.00 84.00 84 GLN A C 1
ATOM 685 O O . GLN A 1 84 ? 12.137 5.284 -24.263 1.00 84.00 84 GLN A O 1
ATOM 690 N N . ILE A 1 85 ? 11.664 3.727 -25.828 1.00 82.88 85 ILE A N 1
ATOM 691 C CA . ILE A 1 85 ? 12.930 3.858 -26.552 1.00 82.88 85 ILE A CA 1
ATOM 692 C C . ILE A 1 85 ? 12.941 5.255 -27.200 1.00 82.88 85 ILE A C 1
ATOM 694 O O . ILE A 1 85 ? 11.999 5.550 -27.934 1.00 82.88 85 ILE A O 1
ATOM 698 N N . PRO A 1 86 ? 13.927 6.123 -26.896 1.00 86.69 86 PRO A N 1
ATOM 699 C CA . PRO A 1 86 ? 14.060 7.413 -27.571 1.00 86.69 86 PRO A CA 1
ATOM 700 C C . PRO A 1 86 ? 14.271 7.231 -29.078 1.00 86.69 86 PRO A C 1
ATOM 702 O O . PRO A 1 86 ? 14.935 6.277 -29.477 1.00 86.69 86 PRO A O 1
ATOM 705 N N . ASP A 1 87 ? 13.776 8.154 -29.901 1.00 86.00 87 ASP A N 1
ATOM 706 C CA . ASP A 1 87 ? 13.897 8.056 -31.366 1.00 86.00 87 ASP A CA 1
ATOM 707 C C . ASP A 1 87 ? 15.369 7.982 -31.822 1.00 86.00 87 ASP A C 1
ATOM 709 O O . ASP A 1 87 ? 15.723 7.191 -32.693 1.00 86.00 87 ASP A O 1
ATOM 713 N N . ASP A 1 88 ? 16.257 8.712 -31.141 1.00 91.19 88 ASP A N 1
ATOM 714 C CA . ASP A 1 88 ? 17.697 8.741 -31.433 1.00 91.19 88 ASP A CA 1
ATOM 715 C C . ASP A 1 88 ? 18.470 7.527 -30.881 1.00 91.19 88 ASP A C 1
ATOM 717 O O . ASP A 1 88 ? 19.688 7.421 -31.054 1.00 91.19 88 ASP A O 1
ATOM 721 N N . PHE A 1 89 ? 17.794 6.594 -30.199 1.00 91.06 89 PHE A N 1
ATOM 722 C CA . PHE A 1 89 ? 18.444 5.484 -29.498 1.00 91.06 89 PHE A CA 1
ATOM 723 C C . PHE A 1 89 ? 19.291 4.615 -30.423 1.00 91.06 89 PHE A C 1
ATOM 725 O O . PHE A 1 89 ? 20.404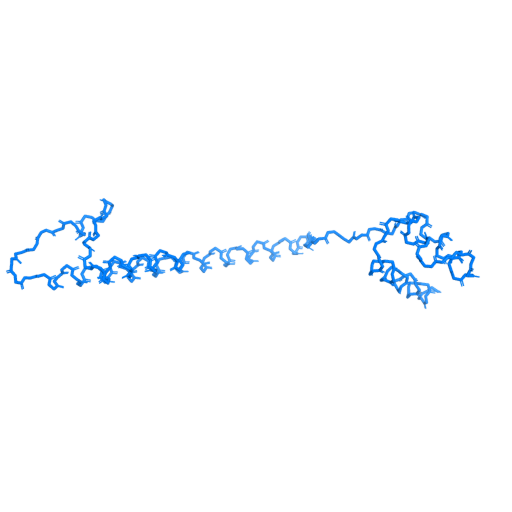 4.253 -30.053 1.00 91.06 89 PHE A O 1
ATOM 732 N N . GLU A 1 90 ? 18.793 4.287 -31.616 1.00 91.56 90 GLU A N 1
ATOM 733 C CA . GLU A 1 90 ? 19.516 3.437 -32.567 1.00 91.56 90 GLU A CA 1
ATOM 734 C C . GLU A 1 90 ? 20.822 4.094 -33.036 1.00 91.56 90 GLU A C 1
ATOM 736 O O . GLU A 1 90 ? 21.871 3.442 -33.071 1.00 91.56 90 GLU A O 1
ATOM 741 N N . ILE A 1 91 ? 20.782 5.398 -33.325 1.00 93.12 91 ILE A N 1
ATOM 742 C CA . ILE A 1 91 ? 21.938 6.175 -33.785 1.00 93.12 91 ILE A CA 1
ATOM 743 C C . ILE A 1 91 ? 23.003 6.210 -32.687 1.00 93.12 91 ILE A C 1
ATOM 745 O O . ILE A 1 91 ? 24.154 5.823 -32.915 1.00 93.12 91 ILE A O 1
ATOM 749 N N . VAL A 1 92 ? 22.604 6.607 -31.477 1.00 93.88 92 VAL A N 1
ATOM 750 C CA . VAL A 1 92 ? 23.502 6.707 -30.319 1.00 93.88 92 VAL A CA 1
ATOM 751 C C . VAL A 1 92 ? 24.044 5.327 -29.926 1.00 93.88 92 VAL A C 1
ATOM 753 O O . VAL A 1 92 ? 25.228 5.185 -29.612 1.00 93.88 92 VAL A O 1
ATOM 756 N N . TYR A 1 93 ? 23.219 4.278 -30.000 1.00 94.12 93 TYR A N 1
ATOM 757 C CA . TYR A 1 93 ? 23.645 2.897 -29.770 1.00 94.12 93 TYR A CA 1
ATOM 758 C C . TYR A 1 93 ? 24.730 2.464 -30.762 1.00 94.12 93 TYR A C 1
ATOM 760 O O . TYR A 1 93 ? 25.738 1.890 -30.344 1.00 94.12 93 TYR A O 1
ATOM 768 N N . CYS A 1 94 ? 24.568 2.759 -32.055 1.00 93.38 94 CYS A N 1
ATOM 769 C CA . CYS A 1 94 ? 25.556 2.417 -33.078 1.00 93.38 94 CYS A CA 1
ATOM 770 C C . CYS A 1 94 ? 26.900 3.116 -32.836 1.00 93.38 94 CYS A C 1
ATOM 772 O O . CYS A 1 94 ? 27.941 2.457 -32.881 1.00 93.38 94 CYS A O 1
ATOM 774 N N . GLN A 1 95 ? 26.879 4.416 -32.528 1.00 94.62 95 GLN A N 1
ATOM 775 C CA . GLN A 1 95 ? 28.081 5.195 -32.201 1.00 94.62 95 GLN A CA 1
ATOM 776 C C . GLN A 1 95 ? 28.794 4.624 -30.969 1.00 94.62 95 GLN A C 1
ATOM 778 O O . GLN A 1 95 ? 30.004 4.384 -30.979 1.00 94.62 95 GLN A O 1
ATOM 783 N N . TRP A 1 96 ? 28.035 4.315 -29.916 1.00 95.62 96 TRP A N 1
ATOM 784 C CA . TRP A 1 96 ? 28.579 3.702 -28.707 1.00 95.62 96 TRP A CA 1
ATOM 785 C C . TRP A 1 96 ? 29.164 2.308 -28.975 1.00 95.62 96 TRP A C 1
ATOM 787 O O . TRP A 1 96 ? 30.267 1.996 -28.522 1.00 95.62 96 TRP A O 1
ATOM 797 N N . LYS A 1 97 ? 28.480 1.469 -29.767 1.00 93.69 97 LYS A N 1
ATOM 798 C CA . LYS A 1 97 ? 28.941 0.112 -30.109 1.00 93.69 97 LYS A CA 1
ATOM 799 C C . LYS A 1 97 ? 30.233 0.130 -30.928 1.00 93.69 97 LYS A C 1
ATOM 801 O O . LYS A 1 97 ? 31.085 -0.739 -30.744 1.00 93.69 97 LYS A O 1
ATOM 806 N N . ARG A 1 98 ? 30.399 1.141 -31.786 1.00 95.06 98 ARG A N 1
ATOM 807 C CA . ARG A 1 98 ? 31.630 1.417 -32.545 1.00 95.06 98 ARG A CA 1
ATOM 808 C C . ARG A 1 98 ? 32.737 2.061 -31.704 1.00 95.06 98 ARG A C 1
ATOM 810 O O . ARG A 1 98 ? 33.842 2.229 -32.207 1.00 95.06 98 ARG A O 1
ATOM 817 N N . LYS A 1 99 ? 32.471 2.348 -30.422 1.00 93.25 99 LYS A N 1
ATOM 818 C CA . LYS A 1 99 ? 33.365 3.048 -29.484 1.00 93.25 99 LYS A CA 1
ATOM 819 C C . LYS A 1 99 ? 33.691 4.487 -29.905 1.00 93.25 99 LYS A C 1
ATOM 821 O O . LYS A 1 99 ? 34.732 5.009 -29.521 1.00 93.25 99 LYS A O 1
ATOM 826 N N . GLU A 1 100 ? 32.808 5.116 -30.679 1.00 95.62 100 GLU A N 1
ATOM 827 C CA . GLU A 1 100 ? 32.934 6.517 -31.106 1.00 95.62 100 GLU A CA 1
ATOM 828 C C . GLU A 1 100 ? 32.564 7.486 -29.973 1.00 95.62 100 GLU A C 1
ATOM 830 O O . GLU A 1 100 ? 33.131 8.569 -29.876 1.00 95.62 100 GLU A O 1
ATOM 835 N N . ILE A 1 101 ? 31.653 7.069 -29.088 1.00 95.69 101 ILE A N 1
ATOM 836 C CA . ILE A 1 101 ? 31.263 7.789 -27.870 1.00 95.69 101 ILE A CA 1
ATOM 837 C C . ILE A 1 101 ? 31.348 6.868 -26.653 1.00 95.69 101 ILE A C 1
ATOM 839 O O . ILE A 1 101 ? 31.219 5.642 -26.754 1.00 95.69 101 ILE A O 1
ATOM 843 N N . THR A 1 102 ? 31.535 7.451 -25.474 1.00 95.62 102 THR A N 1
ATOM 844 C CA . THR A 1 102 ? 31.518 6.711 -24.209 1.00 95.62 102 THR A CA 1
ATOM 845 C C . THR A 1 102 ? 30.093 6.354 -23.780 1.00 95.62 102 THR A C 1
ATOM 847 O O . THR A 1 102 ? 29.113 6.973 -24.194 1.00 95.62 102 THR A O 1
ATOM 850 N N . ALA A 1 103 ? 29.958 5.367 -22.886 1.00 92.81 103 ALA A N 1
ATOM 851 C CA . ALA A 1 103 ? 28.655 5.038 -22.300 1.00 92.81 103 ALA A CA 1
ATOM 852 C C . ALA A 1 103 ? 28.048 6.241 -21.555 1.00 92.81 103 ALA A C 1
ATOM 854 O O . ALA A 1 103 ? 26.838 6.428 -21.571 1.00 92.81 103 ALA A O 1
ATOM 855 N N . VAL A 1 104 ? 28.885 7.064 -20.910 1.00 95.19 104 VAL A N 1
ATOM 856 C CA . VAL A 1 104 ? 28.442 8.253 -20.166 1.00 95.19 104 VAL A CA 1
ATOM 857 C C . VAL A 1 104 ? 27.873 9.312 -21.105 1.00 95.19 104 VAL A C 1
ATOM 859 O O . VAL A 1 104 ? 26.807 9.854 -20.826 1.00 95.19 104 VAL A O 1
ATOM 862 N N . GLU A 1 105 ? 28.528 9.550 -22.239 1.00 94.38 105 GLU A N 1
ATOM 863 C CA . GLU A 1 105 ? 28.036 10.472 -23.268 1.00 94.38 105 GLU A CA 1
ATOM 864 C C . GLU A 1 105 ? 26.747 9.962 -23.914 1.00 94.38 105 GLU A C 1
ATOM 866 O O . GLU A 1 105 ? 25.792 10.725 -24.031 1.00 94.38 105 GLU A O 1
ATOM 871 N N . ALA A 1 106 ? 26.669 8.669 -24.244 1.00 93.81 106 ALA A N 1
ATOM 872 C CA . ALA A 1 106 ? 25.456 8.052 -24.782 1.00 93.81 106 ALA A CA 1
ATOM 873 C C . ALA A 1 106 ? 24.257 8.198 -23.824 1.00 93.81 106 ALA A C 1
ATOM 875 O O . ALA A 1 106 ? 23.161 8.581 -24.230 1.00 93.81 106 ALA A O 1
ATOM 876 N N . MET A 1 107 ? 24.472 7.946 -22.528 1.00 94.94 107 MET A N 1
ATOM 877 C CA . MET A 1 107 ? 23.456 8.147 -21.489 1.00 94.94 107 MET A CA 1
ATOM 878 C C . MET A 1 107 ? 23.032 9.611 -21.362 1.00 94.94 107 MET A C 1
ATOM 880 O O . MET A 1 107 ? 21.848 9.885 -21.170 1.00 94.94 107 MET A O 1
ATOM 884 N N . GLY A 1 108 ? 23.986 10.539 -21.476 1.00 94.19 108 GLY A N 1
ATOM 885 C CA . GLY A 1 108 ? 23.732 11.976 -21.449 1.00 94.19 108 GLY A CA 1
ATOM 886 C C . GLY A 1 108 ? 22.874 12.440 -22.624 1.00 94.19 108 GLY A C 1
ATOM 887 O O . GLY A 1 108 ? 21.884 13.131 -22.401 1.00 94.19 108 GLY A O 1
ATOM 888 N N . GLN A 1 109 ? 23.206 12.007 -23.845 1.00 93.06 109 GLN A N 1
ATOM 889 C CA . GLN A 1 109 ? 22.462 12.344 -25.066 1.00 93.06 109 GLN A CA 1
ATOM 890 C C . GLN A 1 109 ? 21.032 11.789 -25.049 1.00 93.06 109 GLN A C 1
ATOM 892 O O . GLN A 1 109 ? 20.101 12.464 -25.469 1.00 93.06 109 GLN A O 1
ATOM 897 N N . LEU A 1 110 ? 20.843 10.579 -24.515 1.00 92.00 110 LEU A N 1
ATOM 898 C CA . LEU A 1 110 ? 19.529 9.932 -24.437 1.00 92.00 110 LEU A CA 1
ATOM 899 C C . LEU A 1 110 ? 18.731 10.319 -23.180 1.00 92.00 110 LEU A C 1
ATOM 901 O O . LEU A 1 110 ? 17.600 9.864 -23.007 1.00 92.00 110 LEU A O 1
ATOM 905 N N . HIS A 1 111 ? 19.317 11.115 -22.278 1.00 91.88 111 HIS A N 1
ATOM 906 C CA . HIS A 1 111 ? 18.760 11.447 -20.963 1.00 91.88 111 HIS A CA 1
ATOM 907 C C . HIS A 1 111 ? 18.344 10.210 -20.139 1.00 91.88 111 HIS A C 1
ATOM 909 O O . HIS A 1 111 ? 17.331 10.212 -19.433 1.00 91.88 111 HIS A O 1
ATOM 915 N N . LEU A 1 112 ? 19.134 9.132 -20.214 1.00 92.44 112 LEU A N 1
ATOM 916 C CA . LEU A 1 112 ? 18.850 7.860 -19.547 1.00 92.44 112 LEU A CA 1
ATOM 917 C C . LEU A 1 112 ? 19.746 7.638 -18.328 1.00 92.44 112 LEU A C 1
ATOM 919 O O . LEU A 1 112 ? 20.938 7.935 -18.330 1.00 92.44 112 LEU A O 1
ATOM 923 N N . SER A 1 113 ? 19.186 7.011 -17.290 1.00 92.88 113 SER A N 1
ATOM 924 C CA . SER A 1 113 ? 20.003 6.441 -16.216 1.00 92.88 113 SER A CA 1
ATOM 925 C C . SER A 1 113 ? 20.815 5.253 -16.736 1.00 92.88 113 SER A C 1
ATOM 927 O O . SER A 1 113 ? 20.358 4.525 -17.618 1.00 92.88 113 SER A O 1
ATOM 929 N N . SER A 1 114 ? 21.954 4.968 -16.101 1.00 93.56 114 SER A N 1
ATOM 930 C CA . SER A 1 114 ? 22.782 3.790 -16.415 1.00 93.56 114 SER A CA 1
ATOM 931 C C . SER A 1 114 ? 21.999 2.483 -16.440 1.00 93.56 114 SER A C 1
ATOM 933 O O . SER A 1 114 ? 22.027 1.746 -17.425 1.00 93.56 114 SER A O 1
ATOM 935 N N . SER A 1 115 ? 21.179 2.249 -15.418 1.00 92.44 115 SER A N 1
ATOM 936 C CA . SER A 1 115 ? 20.298 1.082 -15.361 1.00 92.44 115 SER A CA 1
ATOM 937 C C . SER A 1 115 ? 19.307 1.002 -16.529 1.00 92.44 115 SER A C 1
ATOM 939 O O . SER A 1 115 ? 19.027 -0.091 -17.020 1.00 92.44 115 SER A O 1
ATOM 941 N N . THR A 1 116 ? 18.771 2.135 -16.991 1.00 91.94 116 THR A N 1
ATOM 942 C CA . THR A 1 116 ? 17.809 2.167 -18.101 1.00 91.94 116 THR A CA 1
ATOM 943 C C . THR A 1 116 ? 18.507 1.956 -19.437 1.00 91.94 116 THR A C 1
ATOM 945 O O . THR A 1 116 ? 18.014 1.169 -20.242 1.00 91.94 116 THR A O 1
ATOM 948 N N . PHE A 1 117 ? 19.670 2.581 -19.633 1.00 93.12 117 PHE A N 1
ATOM 949 C CA . PHE A 1 117 ? 20.480 2.452 -20.839 1.00 93.12 117 PHE A CA 1
ATOM 950 C C . PHE A 1 117 ? 20.890 0.997 -21.095 1.00 93.12 117 PHE A C 1
ATOM 952 O O . PHE A 1 117 ? 20.532 0.437 -22.126 1.00 93.12 117 PHE A O 1
ATOM 959 N N . TYR A 1 118 ? 21.533 0.328 -20.131 1.00 93.81 118 TYR A N 1
ATOM 960 C CA . TYR A 1 118 ? 21.957 -1.067 -20.320 1.00 93.81 118 TYR A CA 1
ATOM 961 C C . TYR A 1 118 ? 20.781 -2.041 -20.459 1.00 93.81 118 TYR A C 1
ATOM 963 O O . TYR A 1 118 ? 20.856 -2.999 -21.231 1.00 93.81 118 TYR A O 1
ATOM 971 N N . ARG A 1 119 ? 19.663 -1.786 -19.763 1.00 91.75 119 ARG A N 1
ATOM 972 C CA . ARG A 1 119 ? 18.433 -2.568 -19.947 1.00 91.75 119 ARG A CA 1
ATOM 973 C C . ARG A 1 119 ? 17.892 -2.426 -21.371 1.00 91.75 119 ARG A C 1
ATOM 975 O O . ARG A 1 119 ? 17.482 -3.428 -21.949 1.00 91.75 119 ARG A O 1
ATOM 982 N N . MET A 1 120 ? 17.885 -1.214 -21.926 1.00 91.31 120 MET A N 1
ATOM 983 C CA . MET A 1 120 ? 17.453 -0.965 -23.305 1.00 91.31 120 MET A CA 1
ATOM 984 C C . MET A 1 120 ? 18.402 -1.591 -24.325 1.00 91.31 120 MET A C 1
ATOM 986 O O . MET A 1 120 ? 17.921 -2.224 -25.255 1.00 91.31 120 MET A O 1
ATOM 990 N N . VAL A 1 121 ? 19.720 -1.510 -24.117 1.00 92.12 121 VAL A N 1
ATOM 991 C CA . VAL A 1 121 ? 20.715 -2.191 -24.965 1.00 92.12 121 VAL A CA 1
ATOM 992 C C . VAL A 1 121 ? 20.432 -3.692 -25.036 1.00 92.12 121 VAL A C 1
ATOM 994 O O . VAL A 1 121 ? 20.323 -4.244 -26.127 1.00 92.12 121 VAL A O 1
ATOM 997 N N . GLY A 1 122 ? 20.229 -4.348 -23.889 1.00 90.81 122 GLY A N 1
ATOM 998 C CA . GLY A 1 122 ? 19.902 -5.776 -23.862 1.00 90.81 122 GLY A CA 1
ATOM 999 C C . GLY A 1 122 ? 18.575 -6.108 -24.557 1.00 90.81 122 GLY A C 1
ATOM 1000 O O . GLY A 1 122 ? 18.470 -7.132 -25.228 1.00 90.81 122 GLY A O 1
ATOM 1001 N N . GLN A 1 123 ? 17.559 -5.246 -24.435 1.00 88.62 123 GLN A N 1
ATOM 1002 C CA . GLN A 1 123 ? 16.285 -5.411 -25.149 1.00 88.62 123 GLN A CA 1
ATOM 1003 C C . GLN A 1 123 ? 16.457 -5.262 -26.665 1.00 88.62 123 GLN A C 1
ATOM 1005 O O . GLN A 1 123 ? 15.923 -6.077 -27.414 1.00 88.62 123 GLN A O 1
ATOM 1010 N N . TYR A 1 124 ? 17.226 -4.265 -27.100 1.00 88.12 124 TYR A N 1
ATOM 1011 C CA . TYR A 1 124 ? 17.508 -3.989 -28.504 1.00 88.12 124 TYR A CA 1
ATOM 1012 C C . TYR A 1 124 ? 18.274 -5.145 -29.161 1.00 88.12 124 TYR A C 1
ATOM 1014 O O . TYR A 1 124 ? 17.823 -5.699 -30.159 1.00 88.12 124 TYR A O 1
ATOM 1022 N N . GLU A 1 125 ? 19.365 -5.602 -28.539 1.00 88.50 125 GLU A N 1
ATOM 1023 C CA . GLU A 1 125 ? 20.169 -6.723 -29.043 1.00 88.50 125 GLU A CA 1
ATOM 1024 C C . GLU A 1 125 ? 19.385 -8.043 -29.110 1.00 88.50 125 GLU A C 1
ATOM 1026 O O . GLU A 1 125 ? 19.609 -8.846 -30.014 1.00 88.50 125 GLU A O 1
ATOM 1031 N N . ASN A 1 126 ? 18.466 -8.290 -28.171 1.00 86.31 126 ASN A N 1
ATOM 1032 C CA . ASN A 1 126 ? 17.610 -9.479 -28.208 1.00 86.31 126 ASN A CA 1
ATOM 1033 C C . ASN A 1 126 ? 16.555 -9.402 -29.317 1.00 86.31 126 ASN A C 1
ATOM 1035 O O . ASN A 1 126 ? 16.241 -10.422 -29.924 1.00 86.31 126 ASN A O 1
ATOM 1039 N N . MET A 1 127 ? 16.033 -8.209 -29.608 1.00 79.44 127 MET A N 1
ATOM 1040 C CA . MET A 1 127 ? 15.070 -8.007 -30.690 1.00 79.44 127 MET A CA 1
ATOM 1041 C C . MET A 1 127 ? 15.726 -8.185 -32.067 1.00 79.44 127 MET A C 1
ATOM 1043 O O . MET A 1 127 ? 15.132 -8.805 -32.942 1.00 79.44 127 MET A O 1
ATOM 1047 N N . SER A 1 128 ? 16.981 -7.750 -32.230 1.00 67.00 128 SER A N 1
ATOM 1048 C CA . SER A 1 128 ? 17.760 -7.946 -33.464 1.00 67.00 128 SER A CA 1
ATOM 1049 C C . SER A 1 128 ? 18.235 -9.388 -33.699 1.00 67.00 128 SER A C 1
ATOM 1051 O O . SER A 1 128 ? 18.659 -9.701 -34.803 1.00 67.00 128 SER A O 1
ATOM 1053 N N . LYS A 1 129 ? 18.195 -10.273 -32.691 1.00 61.66 129 LYS A N 1
ATOM 1054 C CA . LYS A 1 129 ? 18.555 -11.704 -32.827 1.00 61.66 129 LYS A CA 1
ATOM 1055 C C . LYS A 1 129 ? 17.391 -12.595 -33.278 1.00 61.66 129 LYS A C 1
ATOM 1057 O O . LYS A 1 129 ? 17.590 -13.788 -33.495 1.00 61.66 129 LYS A O 1
ATOM 1062 N N . HIS A 1 130 ? 16.177 -12.054 -33.336 1.00 52.44 130 HIS A N 1
ATOM 1063 C CA . HIS A 1 130 ? 14.957 -12.782 -33.702 1.00 52.44 130 HIS A CA 1
ATOM 1064 C C . HIS A 1 130 ? 14.349 -12.309 -35.031 1.00 52.44 130 HIS A C 1
ATOM 1066 O O . HIS A 1 130 ? 13.222 -12.685 -35.353 1.00 52.44 130 HIS A O 1
ATOM 1072 N N . VAL A 1 131 ? 15.110 -11.517 -35.787 1.00 44.66 131 VAL A N 1
ATOM 1073 C CA . VAL A 1 131 ? 14.883 -11.159 -37.193 1.00 44.66 131 VAL A CA 1
ATOM 1074 C C . VAL A 1 131 ? 15.964 -11.846 -38.016 1.00 44.66 131 VAL A C 1
ATOM 1076 O O . VAL A 1 131 ? 15.615 -12.404 -39.076 1.00 44.66 131 VAL A O 1
#

pLDDT: mean 86.7, std 9.07, range [44.66, 97.75]

Secondary structure (DSSP, 8-state):
-HHHHHHHHHHHHTTPPP-BTTBGGGG----TT-HHHHHHHHHHHHHHHHHHHHHHHHHHHHHHHHHHHHHHHTTPPPSSPPPPPPTTHHHHHHHHHTTSS-HHHHHHHTT--HHHHHHHHHHHHHHHT--

Foldseek 3Di:
DVVVLVVLVVCVVVVHQDDDPVPCVSVDDDDPPVVVVNVVSSVVVSVVVVVVVVVVVVVVVVVVVVVVVVCVVVVNDDDDDQDDQDPCNVVLVVCVVVVVDDPVVSCVVRVHDPVNNVVVVVVVVVVVVVD

Organism: NCBI:txid2838501

Radius of gyration: 30.92 Å; chains: 1; bounding box: 58×25×81 Å

Sequence (131 aa):
KADIKKELEWFKEKKVRLQILDLPTSMIEVPEGQQWILEMIQNIIIEVLASIAEQERLTIKKRQREGIEAAQKKGKKFGRPAVQIPDDFEIVYCQWKRKEITAVEAMGQLHLSSSTFYRMVGQYENMSKHV

InterPro domains:
  IPR006119 Resolvase, N-terminal catalytic domain [PF00239] (8-76)
  IPR006119 Resolvase, N-terminal catalytic domain [PS51736] (1-75)
  IPR036162 Resolvase-like, N-terminal catalytic domain superfamily [G3DSA:3.40.50.1390] (1-83)
  IPR036162 Resolvase-like, N-terminal catalytic domain superfamily [SSF53041] (3-77)